Protein AF-A0A2N2SIG2-F1 (afdb_monomer_lite)

pLDDT: mean 95.65, std 3.62, range [78.12, 98.5]

Structure (mmCIF, N/CA/C/O backbone):
data_AF-A0A2N2SIG2-F1
#
_entry.id   AF-A0A2N2SIG2-F1
#
loop_
_atom_site.group_PDB
_atom_site.id
_atom_site.type_symbol
_atom_site.label_atom_id
_atom_site.label_alt_id
_atom_site.label_comp_id
_atom_site.label_asym_id
_atom_site.label_entity_id
_atom_site.label_seq_id
_atom_site.pdbx_PDB_ins_code
_atom_site.Cartn_x
_atom_site.Cartn_y
_atom_site.Cartn_z
_atom_site.occupancy
_atom_site.B_iso_or_equiv
_atom_site.auth_seq_id
_atom_site.auth_comp_id
_atom_site.auth_asym_id
_atom_site.auth_atom_id
_atom_site.pdbx_PDB_model_num
ATOM 1 N N . MET A 1 1 ? -16.468 -1.780 7.940 1.00 82.12 1 MET A N 1
ATOM 2 C CA . MET A 1 1 ? -15.129 -1.157 8.055 1.00 82.12 1 MET A CA 1
ATOM 3 C C . MET A 1 1 ? -14.540 -1.024 6.659 1.00 82.12 1 MET A C 1
ATOM 5 O O . MET A 1 1 ? -14.936 -1.792 5.791 1.00 82.12 1 MET A O 1
ATOM 9 N N . ILE A 1 2 ? -13.689 -0.021 6.436 1.00 94.56 2 ILE A N 1
ATOM 10 C CA . ILE A 1 2 ? -13.091 0.295 5.129 1.00 94.56 2 ILE A CA 1
ATOM 11 C C . ILE A 1 2 ? -11.683 -0.305 5.090 1.00 94.56 2 ILE A C 1
ATOM 13 O O . ILE A 1 2 ? -10.912 -0.090 6.024 1.00 94.56 2 ILE A O 1
ATOM 17 N N . GLY A 1 3 ? -11.364 -1.050 4.031 1.00 95.88 3 GLY A N 1
ATOM 18 C CA . GLY A 1 3 ? -10.010 -1.547 3.794 1.00 95.88 3 GLY A CA 1
ATOM 19 C C . GLY A 1 3 ? -9.096 -0.459 3.232 1.00 95.88 3 GLY A C 1
ATOM 20 O O . GLY A 1 3 ? -9.547 0.404 2.480 1.00 95.88 3 GLY A O 1
ATOM 21 N N . ILE A 1 4 ? -7.816 -0.509 3.594 1.00 96.25 4 ILE A N 1
ATOM 22 C CA . ILE A 1 4 ? -6.777 0.397 3.092 1.00 96.25 4 ILE A CA 1
ATOM 23 C C . ILE A 1 4 ? -5.754 -0.434 2.319 1.00 96.25 4 ILE A C 1
ATOM 25 O O . ILE A 1 4 ? -5.157 -1.357 2.874 1.00 96.25 4 ILE A O 1
ATOM 29 N N . PHE A 1 5 ? -5.530 -0.087 1.053 1.00 97.19 5 PHE A N 1
ATOM 30 C CA . PHE A 1 5 ? -4.532 -0.733 0.208 1.00 97.19 5 PHE A CA 1
ATOM 31 C C . PHE A 1 5 ? -3.475 0.281 -0.230 1.00 97.19 5 PHE A C 1
ATOM 33 O O . PHE A 1 5 ? -3.790 1.277 -0.880 1.00 97.19 5 PHE A O 1
ATOM 40 N N . LEU A 1 6 ? -2.227 0.053 0.181 1.00 97.56 6 LEU A N 1
ATOM 41 C CA . LEU A 1 6 ? -1.097 0.931 -0.113 1.00 97.56 6 LEU A CA 1
ATOM 42 C C . LEU A 1 6 ? -0.373 0.448 -1.372 1.00 97.56 6 LEU A C 1
ATOM 44 O O . LEU A 1 6 ? 0.167 -0.652 -1.372 1.00 97.56 6 LEU A O 1
ATOM 48 N N . ILE A 1 7 ? -0.301 1.280 -2.411 1.00 96.94 7 ILE A N 1
ATOM 49 C CA . ILE A 1 7 ? 0.507 1.013 -3.610 1.00 96.94 7 ILE A CA 1
ATOM 50 C C . ILE A 1 7 ? 1.694 1.970 -3.591 1.00 96.94 7 ILE A C 1
ATOM 52 O O . ILE A 1 7 ? 1.515 3.189 -3.606 1.00 96.94 7 ILE A O 1
ATOM 56 N N . THR A 1 8 ? 2.907 1.432 -3.496 1.00 97.56 8 THR A N 1
ATOM 57 C CA . THR A 1 8 ? 4.115 2.235 -3.239 1.00 97.56 8 THR A CA 1
ATOM 58 C C . THR A 1 8 ? 5.333 1.675 -3.960 1.00 97.56 8 THR A C 1
ATOM 60 O O . THR A 1 8 ? 5.312 0.533 -4.393 1.00 97.56 8 THR A O 1
ATOM 63 N N . HIS A 1 9 ? 6.407 2.457 -4.093 1.00 97.31 9 HIS A N 1
ATOM 64 C CA . HIS A 1 9 ? 7.631 1.966 -4.729 1.00 97.31 9 HIS A CA 1
ATOM 65 C C . HIS A 1 9 ? 8.458 1.087 -3.783 1.00 97.31 9 HIS A C 1
ATOM 67 O O . HIS A 1 9 ? 8.717 1.479 -2.640 1.00 97.31 9 HIS A O 1
ATOM 73 N N . GLY A 1 10 ? 8.898 -0.078 -4.269 1.00 95.19 10 GLY A N 1
ATOM 74 C CA . GLY A 1 10 ? 9.724 -1.011 -3.497 1.00 95.19 10 GLY A CA 1
ATOM 75 C C . GLY A 1 10 ? 9.100 -1.383 -2.144 1.00 95.19 10 GLY A C 1
ATOM 76 O O . GLY A 1 10 ? 7.952 -1.809 -2.075 1.00 95.19 10 GLY A O 1
ATOM 77 N N . THR A 1 11 ? 9.847 -1.213 -1.050 1.00 97.06 11 THR A N 1
ATOM 78 C CA . THR A 1 11 ? 9.440 -1.609 0.316 1.00 97.06 11 THR A CA 1
ATOM 79 C C . THR A 1 11 ? 8.827 -0.473 1.149 1.00 97.06 11 THR A C 1
ATOM 81 O O . THR A 1 11 ? 8.684 -0.590 2.373 1.00 97.06 11 THR A O 1
ATOM 84 N N . LEU A 1 12 ? 8.453 0.646 0.517 1.00 98.25 12 LEU A N 1
ATOM 85 C CA . LEU A 1 12 ? 7.915 1.814 1.222 1.00 98.25 12 LEU A CA 1
ATOM 86 C C . LEU A 1 12 ? 6.610 1.493 1.972 1.00 98.25 12 LEU A C 1
ATOM 88 O O . LEU A 1 12 ? 6.465 1.868 3.134 1.00 98.25 12 LEU A O 1
ATOM 92 N N . GLY A 1 13 ? 5.683 0.766 1.349 1.00 97.69 13 GLY A N 1
ATOM 93 C CA . GLY A 1 13 ? 4.404 0.379 1.949 1.00 97.69 13 GLY A CA 1
ATOM 94 C C . GLY A 1 13 ? 4.580 -0.483 3.197 1.00 97.69 13 GLY A C 1
ATOM 95 O O . GLY A 1 13 ? 3.926 -0.244 4.211 1.00 97.69 13 GLY A O 1
ATOM 96 N N . GLU A 1 14 ? 5.533 -1.417 3.166 1.00 97.69 14 GLU A N 1
ATOM 97 C CA . GLU A 1 14 ? 5.916 -2.225 4.329 1.00 97.69 14 GLU A CA 1
ATOM 98 C C . GLU A 1 14 ? 6.422 -1.331 5.474 1.00 97.69 14 GLU A C 1
ATOM 100 O O . GLU A 1 14 ? 5.998 -1.474 6.622 1.00 97.69 14 GLU A O 1
ATOM 105 N N . SER A 1 15 ? 7.268 -0.347 5.150 1.00 98.50 15 SER A N 1
ATOM 106 C CA . SER A 1 15 ? 7.824 0.604 6.121 1.00 98.50 15 SER A CA 1
ATOM 107 C C . SER A 1 15 ? 6.732 1.469 6.764 1.00 98.50 15 SER A C 1
ATOM 109 O O . SER A 1 15 ? 6.724 1.662 7.980 1.00 98.50 15 SER A O 1
ATOM 111 N N . LEU A 1 16 ? 5.752 1.928 5.981 1.00 98.44 16 LEU A N 1
ATOM 112 C CA . LEU A 1 16 ? 4.599 2.682 6.488 1.00 98.44 16 LEU A CA 1
ATOM 113 C C . LEU A 1 16 ? 3.707 1.832 7.406 1.00 98.44 16 LEU A C 1
ATOM 115 O O . LEU A 1 16 ? 3.248 2.322 8.445 1.00 98.44 16 LEU A O 1
ATOM 119 N N . ILE A 1 17 ? 3.488 0.555 7.069 1.00 98.00 17 ILE A N 1
ATOM 120 C CA . ILE A 1 17 ? 2.763 -0.376 7.944 1.00 98.00 17 ILE A CA 1
ATOM 121 C C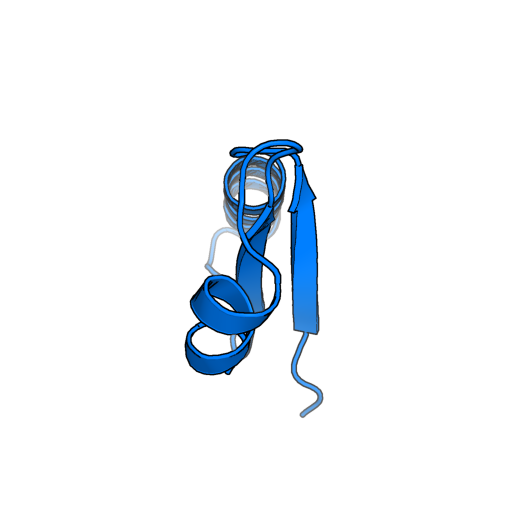 . ILE A 1 17 ? 3.528 -0.566 9.258 1.00 98.00 17 ILE A C 1
ATOM 123 O O . ILE A 1 17 ? 2.910 -0.489 10.317 1.00 98.00 17 ILE A O 1
ATOM 127 N N . GLN A 1 18 ? 4.852 -0.741 9.219 1.00 98.19 18 GLN A N 1
ATOM 128 C CA . GLN A 1 18 ? 5.687 -0.862 10.423 1.00 98.19 18 GLN A CA 1
ATOM 129 C C . GLN A 1 18 ? 5.593 0.380 11.323 1.00 98.19 18 GLN A C 1
ATOM 131 O O . GLN A 1 18 ? 5.346 0.248 12.524 1.00 98.19 18 GLN A O 1
ATOM 136 N N . CYS A 1 19 ? 5.696 1.588 10.758 1.00 98.31 19 CYS A N 1
ATOM 137 C CA . CYS A 1 19 ? 5.500 2.834 11.507 1.00 98.31 19 CYS A CA 1
ATOM 138 C C . CYS A 1 19 ? 4.105 2.905 12.143 1.00 98.31 19 CYS A C 1
ATOM 140 O O . CYS A 1 19 ? 3.961 3.285 13.305 1.00 98.31 19 CYS A O 1
ATOM 142 N N . THR A 1 20 ? 3.073 2.497 11.406 1.00 97.81 20 THR A N 1
ATOM 143 C CA . THR A 1 20 ? 1.695 2.490 11.912 1.00 97.81 20 THR A CA 1
ATOM 144 C C . THR A 1 20 ? 1.530 1.486 13.054 1.00 97.81 20 THR A C 1
ATOM 146 O O . THR A 1 20 ? 0.925 1.810 14.075 1.00 97.81 20 THR A O 1
ATOM 149 N N . CYS A 1 21 ? 2.112 0.291 12.925 1.00 98.19 21 CYS A N 1
ATOM 150 C CA . CYS A 1 21 ? 2.145 -0.709 13.989 1.00 98.19 21 CYS A CA 1
ATOM 151 C C . CYS A 1 21 ? 2.824 -0.173 15.251 1.00 98.19 21 CYS A C 1
ATOM 153 O O . CYS A 1 21 ? 2.314 -0.396 16.347 1.00 98.19 21 CYS A O 1
ATOM 155 N N . HIS A 1 22 ? 3.936 0.550 15.094 1.00 98.19 22 HIS A N 1
ATOM 156 C CA . HIS A 1 22 ? 4.654 1.173 16.202 1.00 98.19 22 HIS A CA 1
ATOM 157 C C . HIS A 1 22 ? 3.786 2.203 16.939 1.00 98.19 22 HIS A C 1
ATOM 159 O O . HIS A 1 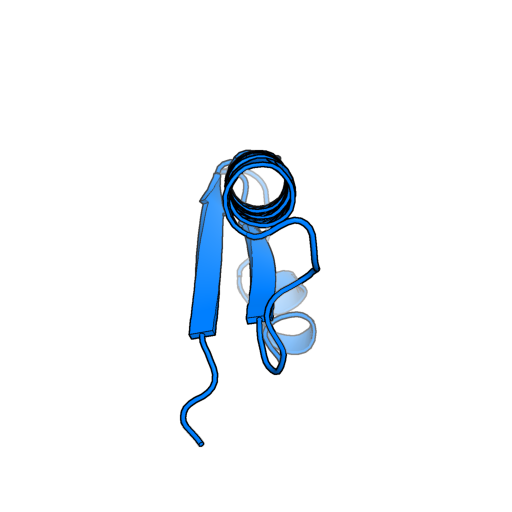22 ? 3.664 2.136 18.159 1.00 98.19 22 HIS A O 1
ATOM 165 N N . VAL A 1 23 ? 3.123 3.108 16.211 1.00 98.31 23 VAL A N 1
ATOM 166 C CA . VAL A 1 23 ? 2.272 4.154 16.809 1.00 98.31 23 VAL A CA 1
ATOM 167 C C . VAL A 1 23 ? 1.017 3.572 17.467 1.00 98.31 23 VAL A C 1
ATOM 169 O O . VAL A 1 23 ? 0.609 4.025 18.533 1.00 98.31 23 VAL A O 1
ATOM 172 N N . LEU A 1 24 ? 0.389 2.571 16.844 1.00 97.44 24 LEU A N 1
ATOM 173 C CA . LEU A 1 24 ? -0.871 1.994 17.327 1.00 97.44 24 LEU A CA 1
ATOM 174 C C . LEU A 1 24 ? -0.683 0.831 18.308 1.00 97.44 24 LEU A C 1
ATOM 176 O O . LEU A 1 24 ? -1.674 0.319 18.831 1.00 97.44 24 LEU A O 1
ATOM 180 N N . ASN A 1 25 ? 0.558 0.382 18.516 1.00 97.56 25 ASN A N 1
ATOM 181 C CA . ASN A 1 25 ? 0.910 -0.830 19.260 1.00 97.56 25 ASN A CA 1
ATOM 182 C C . ASN A 1 25 ? 0.139 -2.088 18.794 1.00 97.56 25 ASN A C 1
ATOM 184 O O . ASN A 1 25 ? -0.143 -3.001 19.569 1.00 97.56 25 ASN A O 1
ATOM 188 N N . LYS A 1 26 ? -0.272 -2.107 17.521 1.00 96.38 26 LYS A N 1
ATOM 189 C CA . LYS A 1 26 ? -0.956 -3.222 16.855 1.00 96.38 26 LYS A CA 1
ATOM 190 C C . LYS A 1 26 ? -0.956 -3.010 15.349 1.00 96.38 26 LYS A C 1
ATOM 192 O O . LYS A 1 26 ? -0.961 -1.873 14.879 1.00 96.38 26 LYS A O 1
ATOM 197 N N . ARG A 1 27 ? -1.075 -4.096 14.587 1.00 95.62 27 ARG A N 1
ATOM 198 C CA . ARG A 1 27 ? -1.342 -3.998 13.150 1.00 95.62 27 ARG A CA 1
ATOM 199 C C . ARG A 1 27 ? -2.793 -3.556 12.918 1.00 95.62 27 ARG A C 1
ATOM 201 O O . ARG A 1 27 ? -3.696 -4.200 13.460 1.00 95.62 27 ARG A O 1
ATOM 208 N N . PRO A 1 28 ? -3.049 -2.490 12.135 1.00 94.75 28 PRO A N 1
ATOM 209 C CA . PRO A 1 28 ? -4.402 -2.158 11.707 1.00 94.75 28 PRO A CA 1
ATOM 210 C C . PRO A 1 28 ? -5.059 -3.352 11.013 1.00 94.75 28 PRO A C 1
ATOM 212 O O . PRO A 1 28 ? -4.431 -4.048 10.217 1.00 94.75 28 PRO A O 1
ATOM 215 N N . SER A 1 29 ? -6.332 -3.593 11.296 1.00 96.00 29 SER A N 1
ATOM 216 C CA . SER A 1 29 ? -7.125 -4.563 10.542 1.00 96.00 29 SER A CA 1
ATOM 217 C C . SER A 1 29 ? -7.400 -4.044 9.129 1.00 96.00 29 SER A C 1
ATOM 219 O O . SER A 1 29 ? -7.599 -2.843 8.962 1.00 96.00 29 SER A O 1
ATOM 221 N N . GLN A 1 3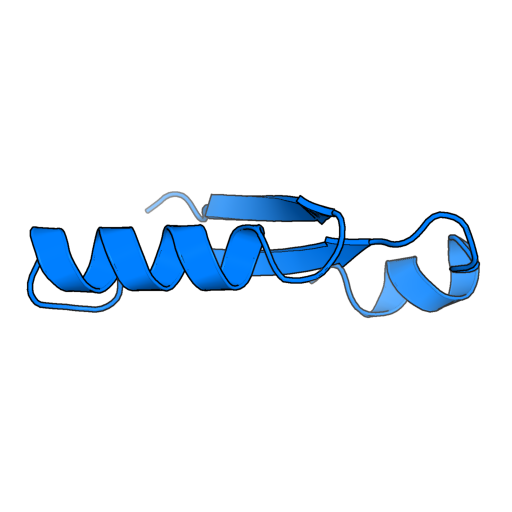0 ? -7.517 -4.945 8.149 1.00 95.81 30 GLN A N 1
ATOM 222 C CA . GLN A 1 30 ? -7.878 -4.609 6.761 1.00 95.81 30 GLN A CA 1
ATOM 223 C C . GLN A 1 30 ? -6.896 -3.636 6.077 1.00 95.81 30 GLN A C 1
ATOM 225 O O . GLN A 1 30 ? -7.311 -2.791 5.288 1.00 95.81 30 GLN A O 1
ATOM 230 N N . ILE A 1 31 ? -5.598 -3.764 6.381 1.00 96.12 31 ILE A N 1
ATOM 231 C CA . ILE A 1 31 ? -4.518 -3.058 5.684 1.00 96.12 31 ILE A CA 1
ATOM 232 C C . ILE A 1 31 ? -3.665 -4.039 4.875 1.00 96.12 31 ILE A C 1
ATOM 234 O O . ILE A 1 31 ? -3.195 -5.048 5.410 1.00 96.12 31 ILE A O 1
ATOM 238 N N . ALA A 1 32 ? -3.445 -3.723 3.604 1.00 96.31 32 ALA A N 1
ATOM 239 C CA . ALA A 1 32 ? -2.556 -4.451 2.702 1.00 96.31 32 ALA A CA 1
AT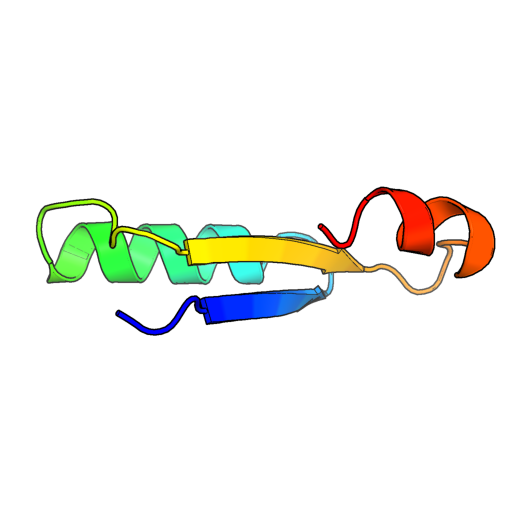OM 240 C C . ALA A 1 32 ? -1.618 -3.471 1.982 1.00 96.31 32 ALA A C 1
ATOM 242 O O . ALA A 1 32 ? -1.891 -2.269 1.922 1.00 96.31 32 ALA A O 1
ATOM 243 N N . GLN A 1 33 ? -0.506 -3.979 1.453 1.00 96.94 33 GLN A N 1
ATOM 244 C CA . GLN A 1 33 ? 0.446 -3.189 0.676 1.00 96.94 33 GLN A CA 1
ATOM 245 C C . GLN A 1 33 ? 0.911 -3.968 -0.554 1.00 96.94 33 GLN A C 1
ATOM 247 O O . GLN A 1 33 ? 1.001 -5.195 -0.498 1.00 96.94 33 GLN A O 1
ATOM 252 N N . LEU A 1 34 ? 1.213 -3.246 -1.628 1.00 97.19 34 LEU A N 1
ATOM 253 C CA . LEU A 1 34 ? 1.876 -3.751 -2.819 1.00 97.19 34 LEU A CA 1
ATOM 254 C C . LEU A 1 34 ? 3.027 -2.813 -3.196 1.00 97.19 34 LEU A C 1
ATOM 256 O O . LEU A 1 34 ? 2.831 -1.618 -3.452 1.00 97.19 34 LEU A O 1
ATOM 260 N N . GLY A 1 35 ? 4.228 -3.383 -3.228 1.00 96.50 35 GLY A N 1
ATOM 261 C CA . GLY A 1 35 ? 5.412 -2.747 -3.783 1.00 96.50 35 GLY A CA 1
ATOM 262 C C . GLY A 1 35 ? 5.406 -2.856 -5.303 1.00 96.50 35 GLY A C 1
ATOM 263 O O . GLY A 1 35 ? 5.177 -3.939 -5.830 1.00 96.50 35 GLY A O 1
ATOM 264 N N . VAL A 1 36 ? 5.666 -1.747 -5.991 1.00 96.81 36 VAL A N 1
ATOM 265 C CA . VAL A 1 36 ? 5.837 -1.690 -7.448 1.00 96.81 36 VAL A CA 1
ATOM 266 C C . VAL A 1 36 ? 7.212 -1.130 -7.805 1.00 96.81 36 VAL A C 1
ATOM 268 O O . VAL A 1 36 ? 7.743 -0.253 -7.117 1.00 96.81 36 VAL A O 1
ATOM 271 N N . SER A 1 37 ? 7.793 -1.630 -8.883 1.00 96.25 37 SER A N 1
ATOM 272 C CA . SER A 1 37 ? 9.093 -1.234 -9.421 1.00 96.25 37 SER A CA 1
ATOM 273 C C . SER A 1 37 ? 8.959 -0.888 -10.901 1.00 96.25 37 SER A C 1
ATOM 275 O O . SER A 1 37 ? 8.060 -1.358 -11.589 1.00 96.25 37 SER A O 1
ATOM 277 N N . ALA A 1 38 ? 9.879 -0.076 -11.425 1.00 94.50 38 ALA A N 1
ATOM 278 C CA . ALA A 1 38 ? 9.830 0.350 -12.826 1.00 94.50 38 ALA A CA 1
ATOM 279 C C . ALA A 1 38 ? 10.040 -0.798 -13.834 1.00 94.50 38 ALA A C 1
ATOM 281 O O . ALA A 1 38 ? 9.754 -0.627 -15.014 1.00 94.50 38 ALA A O 1
ATOM 282 N N . GLN A 1 39 ? 10.578 -1.935 -13.383 1.00 95.69 39 GLN A N 1
ATOM 283 C CA . GLN A 1 39 ? 10.820 -3.123 -14.204 1.00 95.69 39 GLN A CA 1
ATOM 284 C C . GLN A 1 39 ? 9.665 -4.128 -14.163 1.00 95.69 39 GLN A C 1
ATOM 286 O O . GLN A 1 39 ? 9.707 -5.102 -14.910 1.00 95.69 39 GLN A O 1
ATOM 291 N N . ASP A 1 40 ? 8.670 -3.922 -13.300 1.00 95.06 40 ASP A N 1
ATOM 292 C CA . ASP A 1 40 ? 7.569 -4.868 -13.162 1.00 95.06 40 ASP A CA 1
ATOM 293 C C . ASP A 1 40 ? 6.623 -4.771 -14.366 1.00 95.06 40 ASP A C 1
ATOM 295 O O . ASP A 1 40 ? 6.263 -3.673 -14.802 1.00 95.06 40 ASP A O 1
ATOM 299 N N . ASP 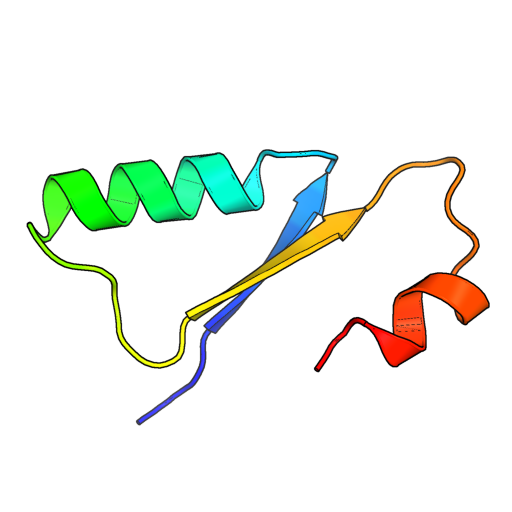A 1 41 ? 6.179 -5.920 -14.881 1.00 96.31 41 ASP A N 1
ATOM 300 C CA . ASP A 1 41 ? 5.105 -5.966 -15.872 1.00 96.31 41 ASP A CA 1
ATOM 301 C C . ASP A 1 41 ? 3.752 -5.737 -15.164 1.00 96.31 41 ASP A C 1
ATOM 303 O O . ASP A 1 41 ? 3.406 -6.475 -14.231 1.00 96.31 41 ASP A O 1
ATOM 307 N N . PRO A 1 42 ? 2.945 -4.740 -15.577 1.00 92.69 42 PRO A N 1
ATOM 308 C CA . PRO A 1 42 ? 1.624 -4.511 -15.001 1.00 92.69 42 PRO A CA 1
ATOM 309 C C . PRO A 1 42 ? 0.699 -5.733 -15.053 1.00 92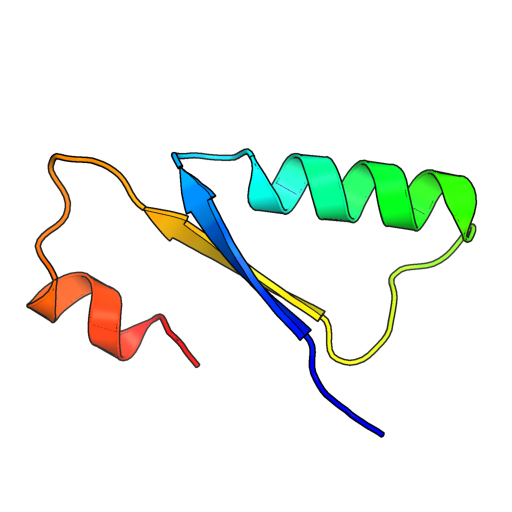.69 42 PRO A C 1
ATOM 311 O O . PRO A 1 42 ? -0.135 -5.894 -14.160 1.00 92.69 42 PRO A O 1
ATOM 314 N N . LEU A 1 43 ? 0.824 -6.588 -16.072 1.00 95.94 43 LEU A N 1
ATOM 315 C CA . LEU A 1 43 ? 0.012 -7.800 -16.207 1.00 95.94 43 LEU A CA 1
ATOM 316 C C . LEU A 1 43 ? 0.419 -8.883 -15.205 1.00 95.94 43 LEU A C 1
ATOM 318 O O . LEU A 1 43 ? -0.452 -9.619 -14.740 1.00 95.94 43 LEU A O 1
ATOM 322 N N . ASP A 1 44 ? 1.694 -8.932 -14.824 1.00 94.75 44 ASP A N 1
ATOM 323 C CA . ASP A 1 44 ? 2.190 -9.835 -13.782 1.00 94.75 44 ASP A CA 1
ATOM 324 C C . ASP A 1 44 ? 1.844 -9.317 -12.378 1.00 94.75 44 ASP A C 1
ATOM 326 O O . ASP A 1 44 ? 1.561 -10.102 -11.468 1.00 94.75 44 ASP A O 1
ATOM 330 N N . LEU A 1 45 ? 1.802 -7.991 -12.196 1.00 94.12 45 LEU A N 1
ATOM 331 C CA . LEU A 1 45 ? 1.440 -7.364 -10.922 1.00 94.12 45 LEU A CA 1
ATOM 332 C C . LEU A 1 45 ? -0.058 -7.421 -10.621 1.00 94.12 45 LEU A C 1
ATOM 334 O O . LEU A 1 45 ? -0.443 -7.609 -9.464 1.00 94.12 45 LEU A O 1
ATOM 338 N N . LEU A 1 46 ? -0.921 -7.260 -11.625 1.00 93.06 46 LEU A N 1
ATOM 339 C CA . LEU A 1 46 ? -2.372 -7.148 -11.434 1.00 93.06 46 LEU A CA 1
ATOM 340 C C . LEU A 1 46 ? -3.000 -8.327 -10.653 1.00 93.06 46 LEU A C 1
ATOM 342 O O . LEU A 1 46 ? -3.837 -8.074 -9.784 1.00 93.06 46 LEU A O 1
ATOM 346 N N . PRO A 1 47 ? -2.590 -9.598 -10.848 1.00 94.44 47 PRO A N 1
ATOM 347 C CA . PRO A 1 47 ? -3.040 -10.719 -10.022 1.00 94.44 47 PRO A CA 1
ATOM 348 C C . PRO A 1 47 ? -2.716 -10.594 -8.526 1.00 94.44 47 PRO A C 1
ATOM 350 O O . PRO A 1 47 ? -3.450 -11.162 -7.714 1.00 94.44 47 PRO A O 1
ATOM 353 N N . THR A 1 48 ? -1.653 -9.867 -8.165 1.00 91.62 48 THR A N 1
ATOM 354 C CA . THR A 1 48 ? -1.195 -9.673 -6.776 1.00 91.62 48 THR A CA 1
ATOM 355 C C . THR A 1 48 ? -1.889 -8.505 -6.063 1.00 91.62 48 THR A C 1
ATOM 357 O O . THR A 1 48 ? -1.852 -8.428 -4.838 1.00 91.62 48 THR A O 1
ATOM 360 N N . ALA A 1 49 ? -2.575 -7.628 -6.804 1.00 91.25 49 ALA A N 1
ATOM 361 C CA . ALA A 1 49 ? -3.309 -6.476 -6.282 1.00 91.25 49 ALA A CA 1
ATOM 362 C C . ALA A 1 49 ? -4.706 -6.859 -5.746 1.00 91.25 49 ALA A C 1
ATOM 364 O O . ALA A 1 49 ? -5.727 -6.452 -6.309 1.00 91.25 49 ALA A O 1
ATOM 365 N N . ARG A 1 50 ? -4.762 -7.678 -4.689 1.00 78.12 50 ARG A N 1
ATOM 366 C CA . ARG A 1 50 ? -6.009 -8.174 -4.077 1.00 78.12 50 ARG A CA 1
ATOM 367 C C . ARG A 1 50 ? -6.076 -7.946 -2.573 1.00 78.12 50 ARG A C 1
ATOM 369 O O . ARG A 1 50 ? -5.017 -8.015 -1.914 1.00 78.12 50 ARG A O 1
#

Radius of gyration: 12.14 Å; chains: 1; bounding box: 26×15×36 Å

Foldseek 3Di:
DDAAEAEEADCVLVVVQVVVCVVVVHRDPRYYYDHDDPPDDPVVCVVVRD

Sequence (50 aa):
MIGIFLITHGTLGESLIQCTCHVLNKRPSQIAQLGVSAQDDPLDLLPTAR

Secondary structure (DSSP, 8-state):
---EEEEEETTHHHHHHHHHHHHHTSPPTTEEEEEE-TT--HHHHGGG--